Protein AF-A0A1I7Z4S1-F1 (afdb_monomer_lite)

Organism: NCBI:txid37863

InterPro domains:
  IPR007284 Ground-like domain [PF04155] (50-133)

pLDDT: mean 73.48, std 20.85, range [32.19, 98.38]

Radius of gyration: 22.74 Å; chains: 1; bounding box: 39×80×44 Å

Secondary structure (DSSP, 8-state):
-HHHHHHHHHHHHHHHHHTTT---HHHHHHHHHHHTTS--S---S------BS-HHHHHHHHHHHHHHHHTGGGT--TT-HHHHHHHHHHHHHHHHTS-EEEEEESS--------STT-EEEEEETTEEEEEEEPPPPPPPPP-SS-SPPP-----------

Foldseek 3Di:
DPPVVVVVVVVVVVVCVVVVNDDQPVVVVVVVVVVVVPDDDDDPDPPPPKDARDPVLVVLLVVLQVVQCPPPVNPRDLVPQVVSQVSSQVSCCVVPVAGKGKGKDLADDDDDDDADDRAWTWDDDPSMIIIMGGDHHDPDPDPPPPPDDPDPPPDPPDDPDD

Sequence (162 aa):
MTALENLIGKTFDDLKKSANGKWQSCNVQQLANKLSENAERAFNTSFESFMCCNKQLEHLIGKTFDDLKKSANGKWQSCNVQQLANKLSENAERAFNTSFESIAGVGDYASKSHFYSNFICKVEREGRYIMAYGSPKRPEPEPDVYGPPPPPESLPYNTWKY

Structure (mmCIF, N/CA/C/O backbone):
data_AF-A0A1I7Z4S1-F1
#
_entry.id   AF-A0A1I7Z4S1-F1
#
loop_
_atom_site.group_PDB
_atom_site.id
_atom_site.type_symbol
_atom_site.label_atom_id
_atom_site.label_alt_id
_atom_site.label_comp_id
_atom_site.label_asym_id
_atom_site.label_entity_id
_atom_site.label_seq_id
_atom_site.pdbx_PDB_ins_code
_atom_site.Cartn_x
_atom_site.Cartn_y
_atom_site.Cartn_z
_atom_site.occupancy
_atom_site.B_iso_or_equiv
_atom_site.auth_seq_id
_atom_site.auth_comp_id
_atom_site.auth_asym_id
_atom_site.auth_atom_id
_atom_site.pdbx_PDB_model_num
ATOM 1 N N . MET A 1 1 ? -16.485 -39.290 -12.335 1.00 48.81 1 MET A N 1
ATOM 2 C CA . MET A 1 1 ? -15.552 -38.292 -11.764 1.00 48.81 1 MET A CA 1
ATOM 3 C C . MET A 1 1 ? -14.233 -38.165 -12.538 1.00 48.81 1 MET A C 1
ATOM 5 O O . MET A 1 1 ? -13.576 -37.154 -12.390 1.00 48.81 1 MET A O 1
ATOM 9 N N . THR A 1 2 ? -13.882 -39.084 -13.444 1.00 56.47 2 THR A N 1
ATOM 10 C CA . THR A 1 2 ? -12.559 -39.150 -14.104 1.00 56.47 2 THR A CA 1
ATOM 11 C C . THR A 1 2 ? -12.346 -38.232 -15.319 1.00 56.47 2 THR A C 1
ATOM 13 O O . THR A 1 2 ? -11.211 -37.918 -15.661 1.00 56.47 2 THR A O 1
ATOM 16 N N . ALA A 1 3 ? -13.401 -37.783 -16.006 1.00 52.75 3 ALA A N 1
ATOM 17 C CA . ALA A 1 3 ? -13.247 -36.981 -17.229 1.00 52.75 3 ALA A CA 1
ATOM 18 C C . ALA A 1 3 ? -12.780 -35.537 -16.957 1.00 52.75 3 ALA A C 1
ATOM 20 O O . ALA A 1 3 ? -11.963 -35.007 -17.707 1.00 52.75 3 ALA A O 1
ATOM 21 N N . LEU A 1 4 ? -13.261 -34.925 -15.869 1.00 46.97 4 LEU A N 1
ATOM 22 C CA . LEU A 1 4 ? -12.923 -33.549 -15.494 1.00 46.97 4 LEU A CA 1
ATOM 23 C C . LEU A 1 4 ? -11.473 -33.445 -14.995 1.00 46.97 4 LEU A C 1
ATOM 25 O O . LEU A 1 4 ? -10.739 -32.557 -15.414 1.00 46.97 4 LEU A O 1
ATOM 29 N N . GLU A 1 5 ? -11.039 -34.402 -14.173 1.00 47.78 5 GLU A N 1
ATOM 30 C CA . GLU A 1 5 ? -9.662 -34.486 -13.668 1.00 47.78 5 GLU A CA 1
ATOM 31 C C . GLU A 1 5 ? -8.651 -34.664 -14.810 1.00 47.78 5 GLU A C 1
ATOM 33 O O . GLU A 1 5 ? -7.613 -34.007 -14.834 1.00 47.78 5 GLU A O 1
ATOM 38 N N . ASN A 1 6 ? -8.995 -35.473 -15.818 1.00 54.44 6 ASN A N 1
ATOM 39 C CA . ASN A 1 6 ? -8.159 -35.673 -17.002 1.00 54.44 6 ASN A CA 1
ATOM 40 C C . ASN A 1 6 ? -8.077 -34.424 -17.898 1.00 54.44 6 ASN A C 1
ATOM 42 O O . ASN A 1 6 ? -7.034 -34.170 -18.501 1.00 54.44 6 ASN A O 1
ATOM 46 N N . LEU A 1 7 ? -9.154 -33.639 -17.993 1.00 54.97 7 LEU A N 1
ATOM 47 C CA . LEU A 1 7 ? -9.179 -32.374 -18.737 1.00 54.97 7 LEU A CA 1
ATOM 48 C C . LEU A 1 7 ? -8.351 -31.294 -18.037 1.00 54.97 7 LEU A C 1
ATOM 50 O O . LEU A 1 7 ? -7.554 -30.616 -18.686 1.00 54.97 7 LEU A O 1
ATOM 54 N N . ILE A 1 8 ? -8.473 -31.185 -16.714 1.00 57.00 8 ILE A N 1
ATOM 55 C CA . ILE A 1 8 ? -7.658 -30.275 -15.903 1.00 57.00 8 ILE A CA 1
ATOM 56 C C . ILE A 1 8 ? -6.176 -30.666 -15.999 1.00 57.00 8 ILE A C 1
ATOM 58 O O . ILE A 1 8 ? -5.336 -29.804 -16.256 1.00 57.00 8 ILE A O 1
ATOM 62 N N . GLY A 1 9 ? -5.857 -31.960 -15.879 1.00 55.78 9 GLY A N 1
ATOM 63 C CA . GLY A 1 9 ? -4.486 -32.470 -15.977 1.00 55.78 9 GLY A CA 1
ATOM 64 C C . GLY A 1 9 ? -3.828 -32.171 -17.326 1.00 55.78 9 GLY A C 1
ATOM 65 O O . GLY A 1 9 ? -2.740 -31.600 -17.366 1.00 55.78 9 GLY A O 1
ATOM 66 N N . LYS A 1 10 ? -4.521 -32.455 -18.438 1.00 65.31 10 LYS A N 1
ATOM 67 C CA . LYS A 1 10 ? -4.020 -32.148 -19.790 1.00 65.31 10 LYS A CA 1
ATOM 68 C C . LYS A 1 10 ? -3.812 -30.652 -20.011 1.00 65.31 10 LYS A C 1
ATOM 70 O O . LYS A 1 10 ? -2.772 -30.250 -20.523 1.00 65.31 10 LYS A O 1
ATOM 75 N N . THR A 1 11 ? -4.762 -29.834 -19.558 1.00 57.50 11 THR A N 1
ATOM 76 C CA . THR A 1 11 ? -4.663 -28.372 -19.667 1.00 57.50 11 THR A CA 1
ATOM 77 C C . THR A 1 11 ? -3.443 -27.861 -18.902 1.00 57.50 11 THR A C 1
ATOM 79 O O . THR A 1 11 ? -2.690 -27.035 -19.407 1.00 57.50 11 THR A O 1
ATOM 82 N N . PHE A 1 12 ? -3.185 -28.394 -17.707 1.00 59.16 12 PHE A N 1
ATOM 83 C CA . PHE A 1 12 ? -2.025 -28.014 -16.904 1.00 59.16 12 PHE A CA 1
ATOM 84 C C . PHE A 1 12 ? -0.687 -28.410 -17.556 1.00 59.16 12 PHE A C 1
ATOM 86 O O . PHE A 1 12 ? 0.268 -27.628 -17.535 1.00 59.16 12 PHE A O 1
ATOM 93 N N . ASP A 1 13 ? -0.611 -29.591 -18.170 1.00 61.59 13 ASP A N 1
ATOM 94 C CA . ASP A 1 13 ? 0.606 -30.078 -18.827 1.00 61.59 13 ASP A CA 1
ATOM 95 C C . ASP A 1 13 ? 0.923 -29.341 -20.136 1.00 61.59 13 ASP A C 1
ATOM 97 O O . ASP A 1 13 ? 2.093 -29.070 -20.425 1.00 61.59 13 ASP A O 1
ATOM 101 N N . ASP A 1 14 ? -0.092 -28.939 -20.899 1.00 62.12 14 ASP A N 1
ATOM 102 C CA . ASP A 1 14 ? 0.103 -28.135 -22.109 1.00 62.12 14 ASP A CA 1
ATOM 103 C C . ASP A 1 14 ? 0.554 -26.702 -21.773 1.00 62.12 14 ASP A C 1
ATOM 105 O O . ASP A 1 14 ? 1.416 -26.132 -22.448 1.00 62.12 14 ASP A O 1
ATOM 109 N N . LEU A 1 15 ? 0.086 -26.155 -20.647 1.00 52.78 15 LEU A N 1
ATOM 110 C CA . LEU A 1 15 ? 0.541 -24.861 -20.131 1.00 52.78 15 LEU A CA 1
ATOM 111 C C . LEU A 1 15 ? 1.985 -24.907 -19.608 1.00 52.78 15 LEU A C 1
ATOM 113 O O . LEU A 1 15 ? 2.753 -23.975 -19.858 1.00 52.78 15 LEU A O 1
ATOM 117 N N . LYS A 1 16 ? 2.407 -26.005 -18.961 1.00 53.22 16 LYS A N 1
ATOM 118 C CA . LYS A 1 16 ? 3.822 -26.227 -18.589 1.00 53.22 16 LYS A CA 1
ATOM 119 C C . LYS A 1 16 ? 4.746 -26.208 -19.800 1.00 53.22 16 LYS A C 1
ATOM 121 O O . LYS A 1 16 ? 5.823 -25.613 -19.726 1.00 53.22 16 LYS A O 1
ATOM 126 N N . LYS A 1 17 ? 4.322 -26.841 -20.898 1.00 58.69 17 LYS A N 1
ATOM 127 C CA . LYS A 1 17 ? 5.079 -26.871 -22.155 1.00 58.69 17 LYS A CA 1
ATOM 128 C C . LYS A 1 17 ? 5.161 -25.481 -22.786 1.00 58.69 17 LYS A C 1
ATOM 130 O O . LYS A 1 17 ? 6.241 -25.075 -23.199 1.00 58.69 17 LYS A O 1
ATOM 135 N N . SER A 1 18 ? 4.064 -24.718 -22.784 1.00 53.66 18 SER A N 1
ATOM 136 C CA . SER A 1 18 ? 4.043 -23.350 -23.326 1.00 53.66 18 SER A CA 1
ATOM 137 C C . SER A 1 18 ? 4.872 -22.349 -22.509 1.00 53.66 18 SER A C 1
ATOM 139 O O . SER A 1 18 ? 5.342 -21.360 -23.068 1.00 53.66 18 SER A O 1
ATOM 141 N N . ALA A 1 19 ? 5.052 -22.572 -21.204 1.00 51.81 19 ALA A N 1
ATOM 142 C CA . ALA A 1 19 ? 5.780 -21.664 -20.314 1.00 51.81 19 ALA A CA 1
ATOM 143 C C . ALA A 1 19 ? 7.296 -21.938 -20.229 1.00 51.81 19 ALA A C 1
ATOM 145 O O . ALA A 1 19 ? 7.976 -21.312 -19.410 1.00 51.81 19 ALA A O 1
ATOM 146 N N . ASN A 1 20 ? 7.837 -22.883 -21.015 1.00 52.22 20 ASN A N 1
ATOM 147 C CA . ASN A 1 20 ? 9.246 -23.311 -20.948 1.00 52.22 20 ASN A CA 1
ATOM 148 C C . ASN A 1 20 ? 9.727 -23.574 -19.500 1.00 52.22 20 ASN A C 1
ATOM 150 O O . ASN A 1 20 ? 10.857 -23.267 -19.127 1.00 52.22 20 ASN A O 1
ATOM 154 N N . GLY A 1 21 ? 8.837 -24.084 -18.640 1.00 50.94 21 GLY A N 1
ATOM 155 C CA . GLY A 1 21 ? 9.141 -24.378 -17.237 1.00 50.94 21 GLY A CA 1
ATOM 156 C C . GLY A 1 21 ? 9.414 -23.171 -16.321 1.00 50.94 21 GLY A C 1
ATOM 157 O O . GLY A 1 21 ? 9.708 -23.382 -15.144 1.00 50.94 21 GLY A O 1
ATOM 158 N N . LYS A 1 22 ? 9.296 -21.917 -16.784 1.00 43.59 22 LYS A N 1
ATOM 159 C CA . LYS A 1 22 ? 9.554 -20.725 -15.955 1.00 43.59 22 LYS A CA 1
ATOM 160 C C . LYS A 1 22 ? 8.264 -20.218 -15.303 1.00 43.59 22 LYS A C 1
ATOM 162 O O . LYS A 1 22 ? 7.580 -19.335 -15.815 1.00 43.59 22 LYS A O 1
ATOM 167 N N . TRP A 1 23 ? 7.931 -20.782 -14.146 1.00 37.88 23 TRP A N 1
ATOM 168 C CA . TRP A 1 23 ? 6.747 -20.409 -13.369 1.00 37.88 23 TRP A CA 1
ATOM 169 C C . TRP A 1 23 ? 7.028 -19.191 -12.476 1.00 37.88 23 TRP A C 1
ATOM 171 O O . TRP A 1 23 ? 7.670 -19.305 -11.436 1.00 37.88 23 TRP A O 1
ATOM 181 N N . GLN A 1 24 ? 6.532 -18.015 -12.871 1.00 43.56 24 GLN A N 1
ATOM 182 C CA . GLN A 1 24 ? 6.378 -16.858 -11.979 1.00 43.56 24 GLN A CA 1
ATOM 183 C C . GLN A 1 24 ? 4.910 -16.785 -11.540 1.00 43.56 24 GLN A C 1
ATOM 185 O O . GLN A 1 24 ? 4.017 -16.861 -12.384 1.00 43.56 24 GLN A O 1
ATOM 190 N N . SER A 1 25 ? 4.640 -16.651 -10.238 1.00 45.97 25 SER A N 1
ATOM 191 C CA . SER A 1 25 ? 3.282 -16.782 -9.671 1.00 45.97 25 SER A CA 1
ATOM 192 C C . SER A 1 25 ? 2.245 -15.812 -10.262 1.00 45.97 25 SER A C 1
ATOM 194 O O . SER A 1 25 ? 1.065 -16.141 -10.298 1.00 45.97 25 SER A O 1
ATOM 196 N N . CYS A 1 26 ? 2.662 -14.668 -10.811 1.00 48.06 26 CYS A N 1
ATOM 197 C CA . CYS A 1 26 ? 1.773 -13.697 -11.466 1.00 48.06 26 CYS A CA 1
ATOM 198 C C . CYS A 1 26 ? 1.267 -14.138 -12.847 1.00 48.06 26 CYS A C 1
ATOM 200 O O . CYS A 1 26 ? 0.178 -13.739 -13.261 1.00 48.06 26 CYS A O 1
ATOM 202 N N . ASN A 1 27 ? 2.020 -14.989 -13.554 1.00 51.00 27 ASN A N 1
ATOM 203 C CA . ASN A 1 27 ? 1.622 -15.483 -14.876 1.00 51.00 27 ASN A CA 1
ATOM 204 C C . ASN A 1 27 ? 0.463 -16.482 -14.770 1.00 51.00 27 ASN A C 1
ATOM 206 O O . ASN A 1 27 ? -0.362 -16.567 -15.675 1.00 51.00 27 ASN A O 1
ATOM 210 N N . VAL A 1 28 ? 0.357 -17.190 -13.640 1.00 51.09 28 VAL A N 1
ATOM 211 C CA . VAL A 1 28 ? -0.750 -18.116 -13.356 1.00 51.09 28 VAL A CA 1
ATOM 212 C C . VAL A 1 28 ? -2.074 -17.363 -13.231 1.00 51.09 28 VAL A C 1
ATOM 214 O O . VAL A 1 28 ? -3.096 -17.865 -13.682 1.00 51.09 28 VAL A O 1
ATOM 217 N N . GLN A 1 29 ? -2.061 -16.131 -12.715 1.00 50.75 29 GLN A N 1
ATOM 218 C CA . GLN A 1 29 ? -3.273 -15.322 -12.594 1.00 50.75 29 GLN A CA 1
ATOM 219 C C . GLN A 1 29 ? -3.694 -14.688 -13.926 1.00 50.75 29 GLN A C 1
ATOM 221 O O . GLN A 1 29 ? -4.877 -14.668 -14.243 1.00 50.75 29 GLN A O 1
ATOM 226 N N . GLN A 1 30 ? -2.748 -14.233 -14.757 1.00 48.75 30 GLN A N 1
ATOM 227 C CA . GLN A 1 30 ? -3.068 -13.795 -16.127 1.00 48.75 30 GLN A CA 1
ATOM 228 C C . GLN A 1 30 ? -3.644 -14.941 -16.971 1.00 48.75 30 GLN A C 1
ATOM 230 O O . GLN A 1 30 ? -4.513 -14.726 -17.816 1.00 48.75 30 GLN A O 1
ATOM 235 N N . LEU A 1 31 ? -3.185 -16.164 -16.709 1.00 46.38 31 LEU A N 1
ATOM 236 C CA . LEU A 1 31 ? -3.687 -17.381 -17.325 1.00 46.38 31 LEU A CA 1
ATOM 237 C C . LEU A 1 31 ? -5.054 -17.797 -16.765 1.00 46.38 31 LEU A C 1
ATOM 239 O O . LEU A 1 31 ? -5.933 -18.148 -17.543 1.00 46.38 31 LEU A O 1
ATOM 243 N N . ALA A 1 32 ? -5.277 -17.669 -15.454 1.00 49.94 32 ALA A N 1
ATOM 244 C CA . ALA A 1 32 ? -6.582 -17.857 -14.822 1.00 49.94 32 ALA A CA 1
ATOM 245 C C . ALA A 1 32 ? -7.622 -16.851 -15.344 1.00 49.94 32 ALA A C 1
ATOM 247 O O . ALA A 1 32 ? -8.757 -17.236 -15.586 1.00 49.94 32 ALA A O 1
ATOM 248 N N . ASN A 1 33 ? -7.220 -15.607 -15.624 1.00 48.38 33 ASN A N 1
ATOM 249 C CA . ASN A 1 33 ? -8.085 -14.587 -16.229 1.00 48.38 33 ASN A CA 1
ATOM 250 C C . ASN A 1 33 ? -8.392 -14.867 -17.716 1.00 48.38 33 ASN A C 1
ATOM 252 O O . ASN A 1 33 ? -9.426 -14.439 -18.214 1.00 48.38 33 ASN A O 1
ATOM 256 N N . LYS A 1 34 ? -7.514 -15.586 -18.437 1.00 41.44 34 LYS A N 1
ATOM 257 C CA . LYS A 1 34 ? -7.806 -16.116 -19.786 1.00 41.44 34 LYS A CA 1
ATOM 258 C C . LYS A 1 34 ? -8.680 -17.372 -19.741 1.00 41.44 34 LYS A C 1
ATOM 260 O O . LYS A 1 34 ? -9.463 -17.605 -20.653 1.00 41.44 34 LYS A O 1
ATOM 265 N N . LEU A 1 35 ? -8.549 -18.186 -18.694 1.00 45.44 35 LEU A N 1
ATOM 266 C CA . LEU A 1 35 ? -9.371 -19.380 -18.473 1.00 45.44 35 LEU A CA 1
ATOM 267 C C . LEU A 1 35 ? -10.764 -19.029 -17.911 1.00 45.44 35 LEU A C 1
ATOM 269 O O . LEU A 1 35 ? -11.708 -19.790 -18.121 1.00 45.44 35 LEU A O 1
ATOM 273 N N . SER A 1 36 ? -10.925 -17.870 -17.261 1.00 48.41 36 SER A N 1
ATOM 274 C CA . SER A 1 36 ? -12.195 -17.421 -16.675 1.00 48.41 36 SER A CA 1
ATOM 275 C C . SER A 1 36 ? -13.237 -16.952 -17.691 1.00 48.41 36 SER A C 1
ATOM 277 O O . SER A 1 36 ? -14.366 -16.698 -17.293 1.00 48.41 36 SER A O 1
ATOM 279 N N . GLU A 1 37 ? -12.917 -16.862 -18.986 1.00 47.91 37 GLU A N 1
ATOM 280 C CA . GLU A 1 37 ? -13.943 -16.633 -20.017 1.00 47.91 37 GLU A CA 1
ATOM 281 C C . GLU A 1 37 ? -14.797 -17.890 -20.284 1.00 47.91 37 GLU A C 1
ATOM 283 O O . GLU A 1 37 ? -15.868 -17.762 -20.865 1.00 47.91 37 GLU A O 1
ATOM 288 N N . ASN A 1 38 ? -14.387 -19.090 -19.831 1.00 45.31 38 ASN A N 1
ATOM 289 C CA . ASN A 1 38 ? -15.083 -20.347 -20.165 1.00 45.31 38 ASN A CA 1
ATOM 290 C C . ASN A 1 38 ? -15.297 -21.354 -19.015 1.00 45.31 38 ASN A C 1
ATOM 292 O O . ASN A 1 38 ? -15.771 -22.461 -19.271 1.00 45.31 38 ASN A O 1
ATOM 296 N N . ALA A 1 39 ? -14.981 -21.035 -17.758 1.00 39.84 39 ALA A N 1
ATOM 297 C CA . ALA A 1 39 ? -15.216 -21.977 -16.659 1.00 39.84 39 ALA A CA 1
ATOM 298 C C . ALA A 1 39 ? -15.462 -21.268 -15.325 1.00 39.84 39 ALA A C 1
ATOM 300 O O . ALA A 1 39 ? -14.577 -21.155 -14.476 1.00 39.84 39 ALA A O 1
ATOM 301 N N . GLU A 1 40 ? -16.699 -20.836 -15.102 1.00 45.78 40 GLU A N 1
ATOM 302 C CA . GLU A 1 40 ? -17.176 -20.684 -13.734 1.00 45.78 40 GLU A CA 1
ATOM 303 C C . GLU A 1 40 ? -17.285 -22.077 -13.094 1.00 45.78 40 GLU A C 1
ATOM 305 O O . GLU A 1 40 ? -17.801 -23.009 -13.713 1.00 45.78 40 GLU A O 1
ATOM 310 N N . ARG A 1 41 ? -16.841 -22.185 -11.829 1.00 39.62 41 ARG A N 1
ATOM 311 C CA . ARG A 1 41 ? -17.034 -23.318 -10.893 1.00 39.62 41 ARG A CA 1
ATOM 312 C C . ARG A 1 41 ? -15.880 -24.325 -10.727 1.00 39.62 41 ARG A C 1
ATOM 314 O O . ARG A 1 41 ? -16.105 -25.530 -10.789 1.00 39.62 41 ARG A O 1
ATOM 321 N N . ALA A 1 42 ? -14.673 -23.855 -10.380 1.00 33.53 42 ALA A N 1
ATOM 322 C CA . ALA A 1 42 ? -13.653 -24.721 -9.751 1.00 33.53 42 ALA A CA 1
ATOM 323 C C . ALA A 1 42 ? -12.586 -24.026 -8.865 1.00 33.53 42 ALA A C 1
ATOM 325 O O . ALA A 1 42 ? -11.536 -24.617 -8.631 1.00 33.53 42 ALA A O 1
ATOM 326 N N . PHE A 1 43 ? -12.808 -22.819 -8.329 1.00 37.16 43 PHE A N 1
ATOM 327 C CA . PHE A 1 43 ? -11.856 -22.195 -7.388 1.00 37.16 43 PHE A CA 1
ATOM 328 C C . PHE A 1 43 ? -12.524 -21.913 -6.036 1.00 37.16 43 PHE A C 1
ATOM 330 O O . PHE A 1 43 ? -12.782 -20.776 -5.661 1.00 37.16 43 PHE A O 1
ATOM 337 N N . ASN A 1 44 ? -12.859 -22.985 -5.315 1.00 35.69 44 ASN A N 1
ATOM 338 C CA . ASN A 1 44 ? -13.324 -22.921 -3.930 1.00 35.69 44 ASN A CA 1
ATOM 339 C C . ASN A 1 44 ? -12.199 -23.377 -2.996 1.00 35.69 44 ASN A C 1
ATOM 341 O O . ASN A 1 44 ? -12.197 -24.497 -2.492 1.00 35.69 44 ASN A O 1
ATOM 345 N N . THR A 1 45 ? -11.264 -22.464 -2.748 1.00 32.19 45 THR A N 1
ATOM 346 C CA . THR A 1 45 ? -10.485 -22.444 -1.509 1.00 32.19 45 THR A CA 1
ATOM 347 C C . THR A 1 45 ? -10.359 -20.979 -1.104 1.00 32.19 45 THR A C 1
ATOM 349 O O . THR A 1 45 ? -9.523 -20.265 -1.641 1.00 32.19 45 THR A O 1
ATOM 352 N N . SER A 1 46 ? -11.248 -20.515 -0.219 1.00 42.44 46 SER A N 1
ATOM 353 C CA . SER A 1 46 ? -11.155 -19.221 0.481 1.00 42.44 46 SER A CA 1
ATOM 354 C C . SER A 1 46 ? -10.783 -18.021 -0.412 1.00 42.44 46 SER A C 1
ATOM 356 O O . SER A 1 46 ? -9.742 -17.393 -0.233 1.00 42.44 46 SER A O 1
ATOM 358 N N . PHE A 1 47 ? -11.632 -17.728 -1.399 1.00 44.31 47 PHE A N 1
ATOM 359 C CA . PHE A 1 47 ? -11.444 -16.677 -2.404 1.00 44.31 47 PHE A CA 1
ATOM 360 C C . PHE A 1 47 ? -11.812 -15.288 -1.866 1.00 44.31 47 PHE A C 1
ATOM 362 O O . PHE A 1 47 ? -12.702 -14.623 -2.390 1.00 44.31 47 PHE A O 1
ATOM 369 N N . GLU A 1 48 ? -11.139 -14.818 -0.821 1.00 47.41 48 GLU A N 1
ATOM 370 C CA . GLU A 1 48 ? -10.999 -13.371 -0.731 1.00 47.41 48 GLU A CA 1
ATOM 371 C C . GLU A 1 48 ? -10.007 -12.968 -1.825 1.00 47.41 48 GLU A C 1
ATOM 373 O O . GLU A 1 48 ? -8.873 -13.444 -1.861 1.00 47.41 48 GLU A O 1
ATOM 378 N N . SER A 1 49 ? -10.477 -12.183 -2.794 1.00 55.72 49 SER A N 1
ATOM 379 C CA . SER A 1 49 ? -9.773 -11.818 -4.029 1.00 55.72 49 SER A CA 1
ATOM 380 C C . SER A 1 49 ? -8.604 -10.847 -3.769 1.00 55.72 49 SER A C 1
ATOM 382 O O . SER A 1 49 ? -8.554 -9.732 -4.303 1.00 55.72 49 SER A O 1
ATOM 384 N N . PHE A 1 50 ? -7.653 -11.264 -2.937 1.00 65.38 50 PHE A N 1
ATOM 385 C CA . PHE A 1 50 ? -6.449 -10.534 -2.567 1.00 65.38 50 PHE A CA 1
ATOM 386 C C . PHE A 1 50 ? -5.256 -11.092 -3.331 1.00 65.38 50 PHE A C 1
ATOM 388 O O . PHE A 1 50 ? -4.657 -12.108 -2.989 1.00 65.38 50 PHE A O 1
ATOM 395 N N . MET A 1 51 ? -4.952 -10.431 -4.446 1.00 75.44 51 MET A N 1
ATOM 396 C CA . MET A 1 51 ? -3.878 -10.817 -5.349 1.00 75.44 51 MET A CA 1
ATOM 397 C C . MET A 1 51 ? -2.589 -10.100 -4.947 1.00 75.44 51 MET A C 1
ATOM 399 O O . MET A 1 51 ? -2.476 -8.894 -5.164 1.00 75.44 51 MET A O 1
ATOM 403 N N . CYS A 1 52 ? -1.609 -10.839 -4.418 1.00 85.25 52 CYS A N 1
ATOM 404 C CA . CYS A 1 52 ? -0.259 -10.338 -4.148 1.00 85.25 52 CYS A CA 1
ATOM 405 C C . CYS A 1 52 ? 0.809 -11.138 -4.890 1.00 85.25 52 CYS A C 1
ATOM 407 O O . CYS A 1 52 ? 0.941 -12.352 -4.762 1.00 85.25 52 CYS A O 1
ATOM 409 N N . CYS A 1 53 ? 1.595 -10.409 -5.674 1.00 87.31 53 CYS A N 1
ATOM 410 C CA . CYS A 1 53 ? 2.644 -10.934 -6.541 1.00 87.31 53 CYS A CA 1
ATOM 411 C C . CYS A 1 53 ? 4.054 -10.796 -5.949 1.00 87.31 53 CYS A C 1
ATOM 413 O O . CYS A 1 53 ? 5.019 -11.378 -6.451 1.00 87.31 53 CYS A O 1
ATOM 415 N N . ASN A 1 54 ? 4.183 -10.014 -4.877 1.00 86.69 54 ASN A N 1
ATOM 416 C CA . ASN A 1 54 ? 5.441 -9.724 -4.213 1.00 86.69 54 ASN A CA 1
ATOM 417 C C . ASN A 1 54 ? 5.231 -9.717 -2.692 1.00 86.69 54 ASN A C 1
ATOM 419 O O . ASN A 1 54 ? 4.532 -8.860 -2.157 1.00 86.69 54 ASN A O 1
ATOM 423 N N . LYS A 1 55 ? 5.874 -10.664 -1.996 1.00 88.06 55 LYS A N 1
ATOM 424 C CA . LYS A 1 55 ? 5.773 -10.814 -0.534 1.00 88.06 55 LYS A CA 1
ATOM 425 C C . LYS A 1 55 ? 6.352 -9.627 0.238 1.00 88.06 55 LYS A C 1
ATOM 427 O O . LYS A 1 55 ? 5.868 -9.309 1.318 1.00 88.06 55 LYS A O 1
ATOM 432 N N . GLN A 1 56 ? 7.385 -8.970 -0.294 1.00 94.12 56 GLN A N 1
ATOM 433 C CA . GLN A 1 56 ? 7.939 -7.766 0.331 1.00 94.12 56 GLN A CA 1
ATOM 434 C C . GLN A 1 56 ? 6.938 -6.614 0.248 1.00 94.12 5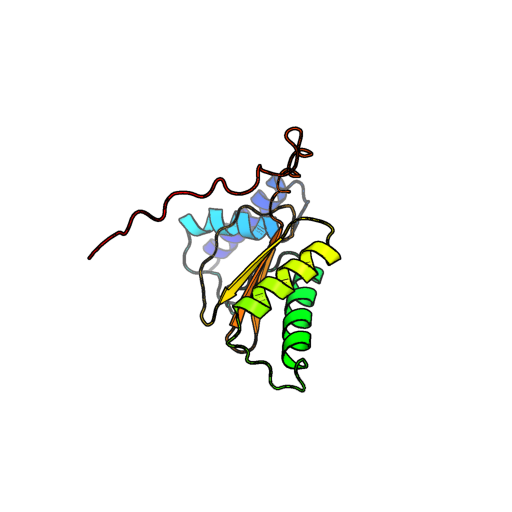6 GLN A C 1
ATOM 436 O O . GLN A 1 56 ? 6.779 -5.883 1.219 1.00 94.12 56 GLN A O 1
ATOM 441 N N . LEU A 1 57 ? 6.232 -6.483 -0.880 1.00 94.75 57 LEU A N 1
ATOM 442 C CA . LEU A 1 57 ? 5.182 -5.479 -1.046 1.00 94.75 57 LEU A CA 1
ATOM 443 C C . LEU A 1 57 ? 3.988 -5.766 -0.127 1.00 94.75 57 LEU A C 1
ATOM 445 O O . LEU A 1 57 ? 3.504 -4.860 0.538 1.00 94.75 57 LEU A O 1
ATOM 449 N N . GLU A 1 58 ? 3.562 -7.025 -0.022 1.00 94.81 58 GLU A N 1
ATOM 450 C CA . GLU A 1 58 ? 2.516 -7.442 0.920 1.00 94.81 58 GLU A CA 1
ATOM 451 C C . GLU A 1 58 ? 2.876 -7.094 2.371 1.00 94.81 58 GLU A C 1
ATOM 453 O O . GLU A 1 58 ? 2.090 -6.472 3.090 1.00 94.81 58 GLU A O 1
ATOM 458 N N . HIS A 1 59 ? 4.101 -7.430 2.785 1.00 96.69 59 HIS A N 1
ATOM 459 C CA . HIS A 1 59 ? 4.608 -7.076 4.105 1.00 96.69 59 HIS A CA 1
ATOM 460 C C . HIS A 1 59 ? 4.666 -5.556 4.306 1.00 96.69 59 HIS A C 1
ATOM 462 O O . HIS A 1 59 ? 4.290 -5.065 5.368 1.00 96.69 59 HIS A O 1
ATOM 468 N N . LEU A 1 60 ? 5.088 -4.799 3.288 1.00 98.38 60 LEU A N 1
ATOM 469 C CA . LEU A 1 60 ? 5.145 -3.340 3.333 1.00 98.38 60 LEU A CA 1
ATOM 470 C C . LEU A 1 60 ? 3.758 -2.709 3.513 1.00 98.38 60 LEU A C 1
ATOM 472 O O . LEU A 1 60 ? 3.635 -1.746 4.273 1.00 98.38 60 LEU A O 1
ATOM 476 N N . ILE A 1 61 ? 2.724 -3.251 2.862 1.00 97.88 61 ILE A N 1
ATOM 477 C CA . ILE A 1 61 ? 1.340 -2.795 3.045 1.00 97.88 61 ILE A CA 1
ATOM 478 C C . ILE A 1 61 ? 0.900 -3.019 4.493 1.00 97.88 61 ILE A C 1
ATOM 480 O O . ILE A 1 61 ? 0.460 -2.073 5.148 1.00 97.88 61 ILE A O 1
ATOM 484 N N . GLY A 1 62 ? 1.074 -4.241 5.012 1.00 96.94 62 GLY A N 1
ATOM 485 C CA . GLY A 1 62 ? 0.722 -4.570 6.397 1.00 96.94 62 GLY A CA 1
ATOM 486 C C . GLY A 1 62 ? 1.458 -3.688 7.407 1.00 96.94 62 GLY A C 1
ATOM 487 O O . GLY A 1 62 ? 0.834 -3.065 8.260 1.00 96.94 62 GLY A O 1
ATOM 488 N N . LYS A 1 63 ? 2.775 -3.541 7.237 1.00 98.25 63 LYS A N 1
ATOM 489 C CA . LYS A 1 63 ? 3.600 -2.680 8.087 1.00 98.25 63 LYS A CA 1
ATOM 490 C C . LYS A 1 63 ? 3.139 -1.221 8.045 1.00 98.25 63 LYS A C 1
ATOM 492 O O . LYS A 1 63 ? 3.036 -0.590 9.088 1.00 98.25 63 LYS A O 1
ATOM 497 N N . THR A 1 64 ? 2.844 -0.682 6.861 1.00 98.19 64 THR A N 1
ATOM 498 C CA . THR A 1 64 ? 2.384 0.710 6.719 1.00 98.19 64 THR A CA 1
ATOM 499 C C . THR A 1 64 ? 1.070 0.941 7.464 1.00 98.19 64 THR A C 1
ATOM 501 O O . THR A 1 64 ? 0.913 1.968 8.125 1.00 98.19 64 THR A O 1
ATOM 504 N N . PHE A 1 65 ? 0.144 -0.017 7.388 1.00 97.69 65 PHE A N 1
ATOM 505 C CA . PHE A 1 65 ? -1.107 0.033 8.138 1.00 97.69 65 PHE A CA 1
ATOM 506 C C . PHE A 1 65 ? -0.860 0.012 9.655 1.00 97.69 65 PHE A C 1
ATOM 508 O O . PHE A 1 6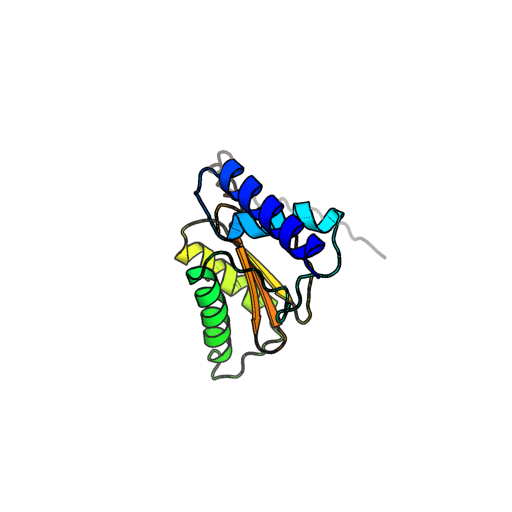5 ? -1.367 0.874 10.372 1.00 97.69 65 PHE A O 1
ATOM 515 N N . ASP A 1 66 ? -0.026 -0.913 10.137 1.00 96.94 66 ASP A N 1
ATOM 516 C CA . ASP A 1 66 ? 0.306 -1.037 11.561 1.00 96.94 66 ASP A CA 1
ATOM 517 C C . ASP A 1 66 ? 1.027 0.203 12.110 1.00 96.94 66 ASP A C 1
ATOM 519 O O . ASP A 1 66 ? 0.749 0.647 13.228 1.00 96.94 66 ASP A O 1
ATOM 523 N N . ASP A 1 67 ? 1.943 0.781 11.331 1.00 97.31 67 ASP A N 1
ATOM 524 C CA . ASP A 1 67 ? 2.676 1.996 11.687 1.00 97.31 67 ASP A CA 1
ATOM 525 C C . ASP A 1 67 ? 1.721 3.194 11.806 1.00 97.31 67 ASP A C 1
ATOM 527 O O . ASP A 1 67 ? 1.800 3.959 12.771 1.00 97.31 67 ASP A O 1
ATOM 531 N N . LEU A 1 68 ? 0.767 3.337 10.876 1.00 96.81 68 LEU A N 1
ATOM 532 C CA . LEU A 1 68 ? -0.274 4.364 10.963 1.00 96.81 68 LEU A CA 1
ATOM 533 C C . LEU A 1 68 ? -1.191 4.138 12.162 1.00 96.81 68 LEU A C 1
ATOM 535 O O . LEU A 1 68 ? -1.468 5.089 12.887 1.00 96.81 68 LEU A O 1
ATOM 539 N N . LYS A 1 69 ? -1.591 2.895 12.439 1.00 95.31 69 LYS A N 1
ATOM 540 C CA . LYS A 1 69 ? -2.409 2.556 13.609 1.00 95.31 69 LYS A CA 1
ATOM 541 C C . LYS A 1 69 ? -1.724 2.923 14.925 1.00 95.31 69 LYS A C 1
ATOM 543 O O . LYS A 1 69 ? -2.378 3.417 15.837 1.00 95.31 69 LYS A O 1
ATOM 548 N N . LYS A 1 70 ? -0.408 2.719 15.024 1.00 95.50 70 LYS A N 1
ATOM 549 C CA . LYS A 1 70 ? 0.401 3.115 16.191 1.00 95.50 70 LYS A CA 1
ATOM 550 C C . LYS A 1 70 ? 0.679 4.620 16.239 1.00 95.50 70 LYS A C 1
ATOM 552 O O . LYS A 1 70 ? 0.977 5.150 17.310 1.00 95.50 70 LYS A O 1
ATOM 557 N N . SER A 1 71 ? 0.583 5.313 15.105 1.00 93.38 71 SER A N 1
ATOM 558 C CA . SER A 1 71 ? 0.791 6.757 15.030 1.00 93.38 71 SER A CA 1
ATOM 559 C C . SER A 1 71 ? -0.257 7.536 15.836 1.00 93.38 71 SER A C 1
ATOM 561 O O . SER A 1 71 ? -1.296 7.006 16.239 1.00 93.38 71 SER A O 1
ATOM 563 N N . ALA A 1 72 ? 0.033 8.811 16.109 1.00 87.38 72 ALA A N 1
ATOM 564 C CA . ALA A 1 72 ? -0.841 9.697 16.882 1.00 87.38 72 ALA A CA 1
ATOM 565 C C . ALA A 1 72 ? -1.278 9.098 18.238 1.00 87.38 72 ALA A C 1
ATOM 567 O O . ALA A 1 72 ? -2.422 9.266 18.662 1.00 87.38 72 ALA A O 1
ATOM 568 N N . ASN A 1 73 ? -0.373 8.378 18.911 1.00 90.50 73 ASN A N 1
ATOM 569 C CA . ASN A 1 73 ? -0.627 7.673 20.172 1.00 90.50 73 ASN A CA 1
ATOM 570 C C . ASN A 1 73 ? -1.824 6.706 20.089 1.00 90.50 73 ASN A C 1
ATOM 572 O O . ASN A 1 73 ? -2.641 6.647 21.007 1.00 90.50 73 ASN A O 1
ATOM 576 N N . GLY A 1 74 ? -1.964 5.992 18.968 1.00 90.25 74 GLY A N 1
ATOM 577 C CA . GLY A 1 74 ? -3.051 5.034 18.755 1.00 90.25 74 GLY A CA 1
ATOM 578 C C . GLY A 1 74 ? -4.391 5.656 18.353 1.00 90.25 74 GLY A C 1
ATOM 579 O O . GLY A 1 74 ? -5.394 4.952 18.301 1.00 90.25 74 GLY A O 1
ATOM 580 N N . LYS A 1 75 ? -4.444 6.971 18.097 1.00 91.88 75 LYS A N 1
ATOM 581 C CA . LYS A 1 75 ? -5.693 7.681 17.756 1.00 91.88 75 LYS A CA 1
ATOM 582 C C . LYS A 1 75 ? -5.989 7.730 16.260 1.00 91.88 75 LYS A C 1
ATOM 584 O O . LYS A 1 75 ? -7.035 8.255 15.869 1.00 91.88 75 LYS A O 1
ATOM 589 N N . TRP A 1 76 ? -5.082 7.233 15.420 1.00 95.00 76 TRP A N 1
ATOM 590 C CA . TRP A 1 76 ? -5.296 7.212 13.979 1.00 95.00 76 TRP A CA 1
ATOM 591 C C . TRP A 1 76 ? -6.523 6.369 13.617 1.00 95.00 76 TRP A C 1
ATOM 593 O O . TRP A 1 76 ? -6.719 5.270 14.129 1.00 95.00 76 TRP A O 1
ATOM 603 N N . GLN A 1 77 ? -7.358 6.903 12.728 1.00 91.81 77 GLN A N 1
ATOM 604 C CA . GLN A 1 77 ? -8.595 6.260 12.306 1.00 91.81 77 GLN A CA 1
ATOM 605 C C . GLN A 1 77 ? -8.364 5.510 10.999 1.00 91.81 77 GLN A C 1
ATOM 607 O O . GLN A 1 77 ? -7.983 6.122 10.002 1.00 91.81 77 GLN A O 1
ATOM 612 N N . SER A 1 78 ? -8.698 4.220 10.959 1.00 90.50 78 SER A N 1
ATOM 613 C CA . SER A 1 78 ? -8.587 3.404 9.741 1.00 90.50 78 SER A CA 1
ATOM 614 C C . SER A 1 78 ? -9.472 3.896 8.591 1.00 90.50 78 SER A C 1
ATOM 616 O O . SER A 1 78 ? -9.252 3.539 7.439 1.00 90.50 78 SER A O 1
ATOM 618 N N . CYS A 1 79 ? -10.474 4.739 8.867 1.00 90.50 79 CYS A N 1
ATOM 619 C CA . CYS A 1 79 ? -11.266 5.434 7.846 1.00 90.50 79 CYS A CA 1
ATOM 620 C C . CYS A 1 79 ? -10.492 6.539 7.110 1.00 90.50 79 CYS A C 1
ATOM 622 O O . CYS A 1 79 ? -10.956 6.997 6.069 1.00 90.50 79 CYS A O 1
ATOM 624 N N . ASN A 1 80 ? -9.323 6.967 7.603 1.00 95.06 80 ASN A N 1
ATOM 625 C CA . ASN A 1 80 ? -8.466 7.924 6.906 1.00 95.06 80 ASN A CA 1
ATOM 626 C C . ASN A 1 80 ? -7.675 7.231 5.783 1.00 95.06 80 ASN A C 1
ATOM 628 O O . ASN A 1 80 ? -6.444 7.135 5.796 1.00 95.06 80 ASN A O 1
ATOM 632 N N . VAL A 1 81 ? -8.422 6.719 4.805 1.00 96.06 81 VAL A N 1
ATOM 633 C CA . VAL A 1 81 ? -7.900 5.962 3.666 1.00 96.06 81 VAL A CA 1
ATOM 634 C C . VAL A 1 81 ? -6.995 6.812 2.774 1.00 96.06 81 VAL A C 1
ATOM 636 O O . VAL A 1 81 ? -6.048 6.283 2.202 1.00 96.06 81 VAL A O 1
ATOM 639 N N . GLN A 1 82 ? -7.198 8.133 2.730 1.00 96.81 82 GLN A N 1
ATOM 640 C CA . GLN A 1 82 ? -6.316 9.043 1.998 1.00 96.81 82 GLN A CA 1
ATOM 641 C C . GLN A 1 82 ? -4.902 9.053 2.586 1.00 96.81 82 GLN A C 1
ATOM 643 O O . GLN A 1 82 ? -3.923 8.922 1.853 1.00 96.81 82 GLN A O 1
ATOM 648 N N . GLN A 1 83 ? -4.780 9.185 3.912 1.00 97.31 83 GLN A N 1
ATOM 649 C CA . GLN A 1 83 ? -3.473 9.161 4.566 1.00 97.31 83 GLN A CA 1
ATOM 650 C C . GLN A 1 83 ? -2.787 7.803 4.386 1.00 97.31 83 GLN A C 1
ATOM 652 O O . GLN A 1 83 ? -1.579 7.758 4.165 1.00 97.31 83 GLN A O 1
ATOM 657 N N . LEU A 1 84 ? -3.555 6.711 4.439 1.00 97.94 84 LEU A N 1
ATOM 658 C CA . LEU A 1 84 ? -3.051 5.364 4.181 1.00 97.94 84 LEU A CA 1
ATOM 659 C C . LEU A 1 84 ? -2.514 5.211 2.754 1.00 97.94 84 LEU A C 1
ATOM 661 O O . LEU A 1 84 ? -1.381 4.765 2.589 1.00 97.94 84 LEU A O 1
ATOM 665 N N . ALA A 1 85 ? -3.283 5.614 1.740 1.00 98.12 85 ALA A N 1
ATOM 666 C CA . ALA A 1 85 ? -2.868 5.540 0.341 1.00 98.12 85 ALA A CA 1
ATOM 667 C C . ALA A 1 85 ? -1.612 6.383 0.076 1.00 98.12 85 ALA A C 1
ATOM 669 O O . ALA A 1 85 ? -0.641 5.875 -0.482 1.00 98.12 85 ALA A O 1
ATOM 670 N N . ASN A 1 86 ? -1.587 7.633 0.554 1.00 98.00 86 ASN A N 1
ATOM 671 C CA . ASN A 1 86 ? -0.425 8.512 0.408 1.00 98.00 86 ASN A CA 1
ATOM 672 C C . ASN A 1 86 ? 0.816 7.898 1.061 1.00 98.00 86 ASN A C 1
ATOM 674 O O . ASN A 1 86 ? 1.876 7.816 0.440 1.00 98.00 86 ASN A O 1
ATOM 678 N N . LYS A 1 87 ? 0.676 7.413 2.303 1.00 98.31 87 LYS A N 1
ATOM 679 C CA . LYS A 1 87 ? 1.815 6.867 3.037 1.00 98.31 87 LYS A CA 1
ATOM 680 C C . LYS A 1 87 ? 2.344 5.583 2.416 1.00 98.31 87 LYS A C 1
ATOM 682 O O . LYS A 1 87 ? 3.555 5.363 2.396 1.00 98.31 87 LYS A O 1
ATOM 687 N N . LEU A 1 88 ? 1.443 4.742 1.919 1.00 98.38 88 LEU A N 1
ATOM 688 C CA . LEU A 1 88 ? 1.802 3.511 1.236 1.00 98.38 88 LEU A CA 1
ATOM 689 C C . LEU A 1 88 ? 2.555 3.791 -0.063 1.00 98.38 88 LEU A C 1
ATOM 691 O O . LEU A 1 88 ? 3.595 3.172 -0.275 1.00 98.38 88 LEU A O 1
ATOM 695 N N . SER A 1 89 ? 2.102 4.753 -0.872 1.00 96.44 89 SER A N 1
ATOM 696 C CA . SER A 1 89 ? 2.826 5.162 -2.080 1.00 96.44 89 SER A CA 1
ATOM 697 C C . SER A 1 89 ? 4.239 5.643 -1.740 1.00 96.44 89 SER A C 1
ATOM 699 O O . SER A 1 89 ? 5.199 5.080 -2.254 1.00 96.44 89 SER A O 1
ATOM 701 N N . GLU A 1 90 ? 4.399 6.568 -0.785 1.00 97.25 90 GLU A N 1
ATOM 702 C CA . GLU A 1 90 ? 5.725 7.043 -0.337 1.00 97.25 90 GLU A CA 1
ATOM 703 C C . GLU A 1 90 ? 6.643 5.903 0.135 1.00 97.25 90 GLU A C 1
ATOM 705 O O . GLU A 1 90 ? 7.856 5.901 -0.092 1.00 97.25 90 GLU A O 1
ATOM 710 N N . ASN A 1 91 ? 6.088 4.946 0.878 1.00 98.25 91 ASN A N 1
ATOM 711 C CA . ASN A 1 91 ? 6.842 3.813 1.397 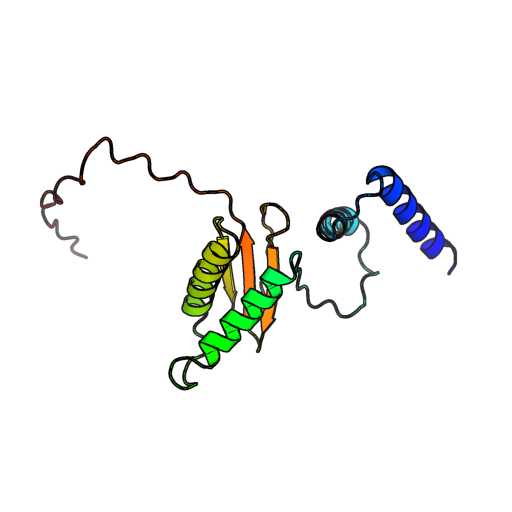1.00 98.25 91 ASN A CA 1
ATOM 712 C C . ASN A 1 91 ? 7.251 2.853 0.275 1.00 98.25 91 ASN A C 1
ATOM 714 O O . ASN A 1 91 ? 8.391 2.391 0.272 1.00 98.25 91 ASN A O 1
ATOM 718 N N . ALA A 1 92 ? 6.350 2.564 -0.665 1.00 97.06 92 ALA A N 1
ATOM 719 C CA . ALA A 1 92 ? 6.606 1.672 -1.789 1.00 97.06 92 ALA A CA 1
ATOM 720 C C . ALA A 1 92 ? 7.625 2.270 -2.764 1.00 97.06 92 ALA A C 1
ATOM 722 O O . ALA A 1 92 ? 8.583 1.587 -3.130 1.00 97.06 92 ALA A O 1
ATOM 723 N N . GLU A 1 93 ? 7.494 3.556 -3.096 1.00 95.12 93 GLU A N 1
ATOM 724 C CA . GLU A 1 93 ? 8.447 4.248 -3.967 1.00 95.12 93 GLU A CA 1
ATOM 725 C C . GLU A 1 93 ? 9.866 4.210 -3.392 1.00 95.12 93 GLU A C 1
ATOM 727 O O . GLU A 1 93 ? 10.820 3.872 -4.095 1.00 95.12 93 GLU A O 1
ATOM 732 N N . ARG A 1 94 ? 10.005 4.449 -2.082 1.00 96.19 94 ARG A N 1
ATOM 733 C CA . ARG A 1 94 ? 11.301 4.366 -1.391 1.00 96.19 94 ARG A CA 1
ATOM 734 C C . ARG A 1 94 ? 11.840 2.942 -1.289 1.00 96.19 94 ARG A C 1
ATOM 736 O O . ARG A 1 94 ? 13.039 2.744 -1.447 1.00 96.19 94 ARG A O 1
ATOM 743 N N . ALA A 1 95 ? 10.986 1.959 -1.005 1.00 96.31 95 ALA A N 1
ATOM 744 C CA . ALA A 1 95 ? 11.413 0.573 -0.810 1.00 96.31 95 ALA A CA 1
ATOM 745 C C . ALA A 1 95 ? 11.874 -0.099 -2.112 1.00 96.31 95 ALA A C 1
ATOM 747 O O . ALA A 1 95 ? 12.774 -0.936 -2.082 1.00 96.31 95 ALA A O 1
ATOM 748 N N . PHE A 1 96 ? 11.263 0.259 -3.243 1.00 93.50 96 PHE A N 1
ATOM 749 C CA . PHE A 1 96 ? 11.487 -0.409 -4.527 1.00 93.50 96 PHE A CA 1
ATOM 750 C C . PHE A 1 96 ? 12.165 0.477 -5.581 1.00 93.50 96 PHE A C 1
ATOM 752 O O . PHE A 1 96 ? 12.440 -0.004 -6.680 1.00 93.50 96 PHE A O 1
ATOM 759 N N . ASN A 1 97 ? 12.460 1.742 -5.259 1.00 91.62 97 ASN A N 1
ATOM 760 C CA . ASN A 1 97 ? 13.146 2.699 -6.133 1.00 91.62 97 ASN A CA 1
ATOM 761 C C . ASN A 1 97 ? 12.487 2.846 -7.522 1.00 91.62 97 ASN A C 1
ATOM 763 O O . ASN A 1 97 ? 13.146 2.865 -8.565 1.00 91.62 97 ASN A O 1
ATOM 767 N N . THR A 1 98 ? 11.157 2.895 -7.542 1.00 89.06 98 THR A N 1
ATOM 768 C CA . THR A 1 98 ? 10.336 3.074 -8.748 1.00 89.06 98 THR A CA 1
ATOM 769 C C . THR A 1 98 ? 9.025 3.762 -8.385 1.00 89.06 98 THR A C 1
ATOM 771 O O . THR A 1 98 ? 8.653 3.772 -7.218 1.00 89.06 98 THR A O 1
ATOM 774 N N . SER A 1 99 ? 8.315 4.320 -9.365 1.00 91.00 99 SER A N 1
ATOM 775 C CA . SER A 1 99 ? 6.993 4.919 -9.156 1.00 91.00 99 SER A CA 1
ATOM 776 C C . SER A 1 99 ? 5.954 3.877 -8.729 1.00 91.00 99 SER A C 1
ATOM 778 O O . SER A 1 99 ? 5.948 2.748 -9.231 1.00 91.00 99 SER A O 1
ATOM 780 N N . PHE A 1 100 ? 5.079 4.265 -7.801 1.00 93.56 100 PHE A N 1
ATOM 781 C CA . PHE A 1 100 ? 3.982 3.437 -7.306 1.00 93.56 100 PHE A CA 1
ATOM 782 C C . PHE A 1 100 ? 2.686 4.233 -7.232 1.00 93.56 100 PHE A C 1
ATOM 784 O O . PHE A 1 100 ? 2.669 5.427 -6.944 1.00 93.56 100 PHE A O 1
ATOM 791 N N . GLU A 1 101 ? 1.583 3.524 -7.420 1.00 93.38 101 GLU A N 1
ATOM 792 C CA . GLU A 1 101 ? 0.243 4.024 -7.155 1.00 93.38 101 GLU A CA 1
ATOM 793 C C . GLU A 1 101 ? -0.426 3.127 -6.121 1.00 93.38 101 GLU A C 1
ATOM 795 O O . GLU A 1 101 ? -0.309 1.898 -6.170 1.00 93.38 101 GLU A O 1
ATOM 800 N N . SER A 1 102 ? -1.119 3.756 -5.173 1.00 95.88 102 SER A N 1
ATOM 801 C CA . SER A 1 102 ? -1.802 3.062 -4.086 1.00 95.88 102 SER A CA 1
ATOM 802 C C . SER A 1 102 ? -3.249 3.509 -3.978 1.00 95.88 102 SER A C 1
ATOM 804 O O . SER A 1 102 ? -3.562 4.689 -4.118 1.00 95.88 102 SER A O 1
ATOM 806 N N . ILE A 1 103 ? -4.126 2.555 -3.684 1.00 96.62 103 ILE A N 1
ATOM 807 C CA . ILE A 1 103 ? -5.562 2.754 -3.513 1.00 96.62 103 ILE A CA 1
ATOM 808 C C . ILE A 1 103 ? -5.945 2.158 -2.160 1.00 96.62 103 ILE A C 1
ATOM 810 O O . ILE A 1 103 ? -5.589 1.023 -1.845 1.00 96.62 103 ILE A O 1
ATOM 814 N N . ALA A 1 104 ? -6.684 2.913 -1.355 1.00 97.00 104 ALA A N 1
ATOM 815 C CA . ALA A 1 104 ? -7.259 2.427 -0.110 1.00 97.00 104 ALA A CA 1
ATOM 816 C C . ALA A 1 104 ? -8.764 2.706 -0.103 1.00 97.00 104 ALA A C 1
ATOM 818 O O . ALA A 1 104 ? -9.200 3.821 -0.383 1.00 97.00 104 ALA A O 1
ATOM 819 N N . GLY A 1 105 ? -9.548 1.680 0.209 1.00 94.94 105 GLY A N 1
ATOM 820 C CA . GLY A 1 105 ? -11.004 1.717 0.222 1.00 94.94 105 GLY A CA 1
ATOM 821 C C . GLY A 1 105 ? -11.566 1.312 1.578 1.00 94.94 105 GLY A C 1
ATOM 822 O O . GLY A 1 105 ? -11.007 0.466 2.279 1.00 94.94 105 GLY A O 1
ATOM 823 N N . VAL A 1 106 ? -12.696 1.920 1.940 1.00 94.50 106 VAL A N 1
ATOM 824 C CA . VAL A 1 106 ? -13.489 1.522 3.118 1.00 94.50 106 VAL A CA 1
ATOM 825 C C . VAL A 1 106 ? -14.263 0.223 2.853 1.00 94.50 106 VAL A C 1
ATOM 827 O O . VAL A 1 106 ? -14.595 -0.490 3.790 1.00 94.50 106 VAL A O 1
ATOM 830 N N . GLY A 1 107 ? -14.519 -0.101 1.585 1.00 89.56 107 GLY A N 1
ATOM 831 C CA . GLY A 1 107 ? -15.117 -1.358 1.144 1.00 89.56 107 GLY A CA 1
ATOM 832 C C . GLY A 1 107 ? -14.321 -1.981 0.002 1.00 89.56 107 GLY A C 1
ATOM 833 O O . GLY A 1 107 ? -13.369 -1.371 -0.499 1.00 89.56 107 GLY A O 1
ATOM 834 N N . ASP A 1 108 ? -14.713 -3.194 -0.384 1.00 85.75 108 ASP A N 1
ATOM 835 C CA . ASP A 1 108 ? -14.062 -3.910 -1.475 1.00 85.75 108 ASP A CA 1
ATOM 836 C C . ASP A 1 108 ? -14.245 -3.186 -2.809 1.00 85.75 108 ASP A C 1
ATOM 838 O O . ASP A 1 108 ? -15.279 -2.571 -3.074 1.00 85.75 108 ASP A O 1
ATOM 842 N N . TYR A 1 109 ? -13.231 -3.280 -3.661 1.00 87.50 109 TYR A N 1
ATOM 843 C CA . TYR A 1 109 ? -13.245 -2.744 -5.013 1.00 87.50 109 TYR A CA 1
ATOM 844 C C . TYR A 1 109 ? -12.580 -3.707 -5.991 1.00 87.50 109 TYR A C 1
ATOM 846 O O . TYR A 1 109 ? -11.573 -4.357 -5.695 1.00 87.50 109 TYR A O 1
ATOM 854 N N . ALA A 1 110 ? -13.120 -3.764 -7.203 1.00 85.62 110 ALA A N 1
ATOM 855 C CA . ALA A 1 110 ? -12.475 -4.449 -8.310 1.00 85.62 110 ALA A CA 1
ATOM 856 C C . ALA A 1 110 ? -11.350 -3.576 -8.879 1.00 85.62 110 ALA A C 1
ATOM 858 O O . ALA A 1 110 ? -11.486 -2.357 -8.988 1.00 85.62 110 ALA A O 1
ATOM 859 N N . SER A 1 111 ? -10.244 -4.199 -9.272 1.00 78.75 111 SER A N 1
ATOM 860 C CA . SER A 1 111 ? -9.138 -3.511 -9.930 1.00 78.75 111 SER A CA 1
ATOM 861 C C . SER A 1 111 ? -8.606 -4.327 -11.102 1.00 78.75 111 SER A C 1
ATOM 863 O O . SER A 1 111 ? -8.510 -5.554 -11.054 1.00 78.75 111 SER A O 1
ATOM 865 N N . LYS A 1 112 ? -8.262 -3.622 -12.181 1.00 80.44 112 LYS A N 1
ATOM 866 C CA . LYS A 1 112 ? -7.576 -4.164 -13.351 1.00 80.44 112 LYS A CA 1
ATOM 867 C C . LYS A 1 112 ? -6.521 -3.151 -13.765 1.00 80.44 112 LYS A C 1
ATOM 869 O O . LYS A 1 112 ? -6.859 -2.062 -14.217 1.00 80.44 112 LYS A O 1
ATOM 874 N N . SER A 1 113 ? -5.257 -3.518 -13.607 1.00 70.94 113 SER A N 1
ATOM 875 C CA . SER A 1 113 ? -4.130 -2.615 -13.837 1.00 70.94 113 SER A CA 1
ATOM 876 C C . SER A 1 113 ? -3.097 -3.287 -14.728 1.00 70.94 113 SER A C 1
ATOM 878 O O . SER A 1 113 ? -2.833 -4.483 -14.590 1.00 70.94 113 SER A O 1
ATOM 880 N N . HIS A 1 114 ? -2.478 -2.507 -15.611 1.00 69.75 114 HIS A N 1
ATOM 881 C CA . HIS A 1 114 ? -1.192 -2.873 -16.190 1.00 69.75 114 HIS A CA 1
ATOM 882 C C . HIS A 1 114 ? -0.113 -2.441 -15.201 1.00 69.75 114 HIS A C 1
ATOM 884 O O . HIS A 1 114 ? 0.037 -1.255 -14.929 1.00 69.75 114 HIS A O 1
ATOM 890 N N . PHE A 1 115 ? 0.588 -3.411 -14.623 1.00 69.19 115 PHE A N 1
ATOM 891 C CA . PHE A 1 115 ? 1.596 -3.175 -13.595 1.00 69.19 115 PHE A CA 1
ATOM 892 C C . PHE A 1 115 ? 2.978 -3.583 -14.091 1.00 69.19 115 PHE A C 1
ATOM 894 O O . PHE A 1 115 ? 3.127 -4.477 -14.927 1.00 69.19 115 PHE A O 1
ATOM 901 N N . TYR A 1 116 ? 3.998 -2.921 -13.556 1.00 68.38 116 TYR A N 1
ATOM 902 C CA . TYR A 1 116 ? 5.381 -3.250 -13.856 1.00 68.38 116 TYR A CA 1
ATOM 903 C C . TYR A 1 116 ? 5.847 -4.481 -13.057 1.00 68.38 116 TYR A C 1
ATOM 905 O O . TYR A 1 116 ? 5.755 -4.516 -11.828 1.00 68.38 116 TYR A O 1
ATOM 913 N N . SER A 1 117 ? 6.416 -5.478 -13.745 1.00 75.75 117 SER A N 1
ATOM 914 C CA . SER A 1 117 ? 7.037 -6.664 -13.131 1.00 75.75 117 SER A CA 1
ATOM 915 C C . SER A 1 117 ? 6.081 -7.438 -12.200 1.00 75.75 117 SER A C 1
ATOM 917 O O . SER A 1 117 ? 5.003 -7.841 -12.620 1.00 75.75 117 SER A O 1
ATOM 919 N N . ASN A 1 118 ? 6.469 -7.682 -10.946 1.00 82.62 118 ASN A N 1
ATOM 920 C CA . ASN A 1 118 ? 5.680 -8.330 -9.901 1.00 82.62 118 ASN A CA 1
ATOM 921 C C . ASN A 1 118 ? 5.172 -7.336 -8.840 1.00 82.62 118 ASN A C 1
ATOM 923 O O . ASN A 1 118 ? 4.749 -7.748 -7.759 1.00 82.62 118 ASN A O 1
ATOM 927 N N . PHE A 1 119 ? 5.227 -6.032 -9.117 1.00 89.38 119 PHE A N 1
ATOM 928 C CA . PHE A 1 119 ? 4.786 -4.988 -8.197 1.00 89.38 119 PHE A CA 1
ATOM 929 C C . PHE A 1 119 ? 3.278 -4.783 -8.302 1.00 89.38 119 PHE A C 1
ATOM 931 O O . PHE A 1 119 ? 2.808 -3.796 -8.853 1.00 89.38 119 PHE A O 1
ATOM 938 N N . ILE A 1 120 ? 2.518 -5.740 -7.779 1.00 89.56 120 ILE A N 1
ATOM 939 C CA . ILE A 1 120 ? 1.084 -5.601 -7.537 1.00 89.56 120 ILE A CA 1
ATOM 940 C C . ILE A 1 120 ? 0.709 -6.392 -6.288 1.00 89.56 120 ILE A C 1
ATOM 942 O O . ILE A 1 120 ? 1.125 -7.542 -6.111 1.00 89.56 120 ILE A O 1
ATOM 946 N N . CYS A 1 121 ? -0.041 -5.765 -5.393 1.00 92.31 121 CYS A N 1
ATOM 947 C CA . CYS A 1 121 ? -0.572 -6.429 -4.216 1.00 92.31 121 CYS A CA 1
ATOM 948 C C . CYS A 1 121 ? -1.837 -5.732 -3.742 1.00 92.31 121 CYS A C 1
ATOM 950 O O . CYS A 1 121 ? -1.828 -4.516 -3.577 1.00 92.31 121 CYS A O 1
ATOM 952 N N . LYS A 1 122 ? -2.904 -6.506 -3.534 1.00 92.94 122 LYS A N 1
ATOM 953 C CA . LYS A 1 122 ? -4.152 -6.089 -2.893 1.00 92.94 122 LYS A CA 1
ATOM 954 C C . LYS A 1 122 ? -4.381 -6.973 -1.672 1.00 92.94 122 LYS A C 1
ATOM 956 O O . LYS A 1 122 ? -4.331 -8.189 -1.810 1.00 92.94 122 LYS A O 1
ATOM 961 N N . VAL A 1 123 ? -4.658 -6.375 -0.520 1.00 93.06 123 VAL A N 1
ATOM 962 C CA . VAL A 1 123 ? -4.945 -7.057 0.752 1.00 93.06 123 VAL A CA 1
ATOM 963 C C . VAL A 1 123 ? -6.139 -6.412 1.448 1.00 93.06 123 VAL A C 1
ATOM 965 O O . VAL A 1 123 ? -6.459 -5.252 1.180 1.00 93.06 123 VAL A O 1
ATOM 968 N N . GLU A 1 124 ? -6.747 -7.127 2.389 1.00 92.88 124 GLU A N 1
ATOM 969 C CA . GLU A 1 124 ? -7.639 -6.545 3.392 1.00 92.88 124 GLU A CA 1
ATOM 970 C C . GLU A 1 124 ? -7.002 -6.571 4.781 1.00 92.88 124 GLU A C 1
ATOM 972 O O . GLU A 1 124 ? -6.223 -7.465 5.141 1.00 92.88 124 GLU A O 1
ATOM 977 N N . ARG A 1 125 ? -7.241 -5.485 5.518 1.00 92.31 125 ARG A N 1
ATOM 978 C CA . ARG A 1 125 ? -6.805 -5.278 6.898 1.00 92.31 125 ARG A CA 1
ATOM 979 C C . ARG A 1 125 ? -7.876 -4.492 7.639 1.00 92.31 125 ARG A C 1
ATOM 981 O O . ARG A 1 125 ? -8.121 -3.333 7.318 1.00 92.31 125 ARG A O 1
ATOM 988 N N . GLU A 1 126 ? -8.489 -5.111 8.644 1.00 91.44 126 GLU A N 1
ATOM 989 C CA . GLU A 1 126 ? -9.480 -4.474 9.530 1.00 91.44 126 GLU A CA 1
ATOM 990 C C . GLU A 1 126 ? -10.642 -3.809 8.767 1.00 91.44 126 GLU A C 1
ATOM 992 O O . GLU A 1 126 ? -11.051 -2.680 9.055 1.00 91.44 126 GLU A O 1
ATOM 997 N N . GLY A 1 127 ? -11.158 -4.493 7.746 1.00 90.06 127 GLY A N 1
ATOM 998 C CA . GLY A 1 127 ? -12.211 -3.992 6.872 1.00 90.06 127 GLY A CA 1
ATOM 999 C C . GLY A 1 127 ? -11.756 -2.852 5.962 1.00 90.06 127 GLY A C 1
ATOM 1000 O O . GLY A 1 127 ? -12.583 -2.041 5.548 1.00 90.06 127 GLY A O 1
ATOM 1001 N N . ARG A 1 128 ? -10.452 -2.705 5.702 1.00 93.38 128 ARG A N 1
ATOM 1002 C CA . ARG A 1 128 ? -9.902 -1.772 4.708 1.00 93.38 128 ARG A CA 1
ATOM 1003 C C . ARG A 1 128 ? -9.231 -2.541 3.596 1.00 93.38 128 ARG A C 1
ATOM 1005 O O . ARG A 1 128 ? -8.401 -3.407 3.850 1.00 93.38 128 ARG A O 1
ATOM 1012 N N . TYR A 1 129 ? -9.560 -2.163 2.372 1.00 94.62 129 TYR A N 1
ATOM 1013 C CA . TYR A 1 129 ? -9.072 -2.801 1.161 1.00 94.62 129 TYR A CA 1
ATOM 1014 C C . TYR A 1 129 ? -7.946 -1.944 0.607 1.00 94.62 129 TYR A C 1
ATOM 1016 O O . TYR A 1 129 ? -8.147 -0.772 0.292 1.00 94.62 129 TYR A O 1
ATOM 1024 N N . ILE A 1 130 ? -6.743 -2.495 0.541 1.00 96.69 130 ILE A N 1
ATOM 1025 C CA . ILE A 1 130 ? -5.521 -1.733 0.298 1.00 96.69 130 ILE A CA 1
ATOM 1026 C C . ILE A 1 130 ? -4.790 -2.371 -0.868 1.00 96.69 130 ILE A C 1
ATOM 1028 O O . ILE A 1 130 ? -4.500 -3.564 -0.837 1.00 96.69 130 ILE A O 1
ATOM 1032 N N . MET A 1 131 ? -4.475 -1.578 -1.882 1.00 95.06 131 MET A N 1
ATOM 1033 C CA . MET A 1 131 ? -3.752 -2.019 -3.061 1.00 95.06 131 MET A CA 1
ATOM 1034 C C . MET A 1 131 ? -2.592 -1.082 -3.345 1.00 95.06 131 MET A C 1
ATOM 1036 O O . MET A 1 131 ? -2.732 0.131 -3.218 1.00 95.06 131 MET A O 1
ATOM 1040 N N . ALA A 1 132 ? -1.476 -1.648 -3.784 1.00 95.69 132 ALA A N 1
ATOM 1041 C CA . ALA A 1 132 ? -0.379 -0.914 -4.392 1.00 95.69 132 ALA A CA 1
ATOM 1042 C C . ALA A 1 132 ? 0.085 -1.632 -5.660 1.00 95.69 132 ALA A C 1
ATOM 1044 O O . ALA A 1 132 ? 0.141 -2.866 -5.701 1.00 95.69 132 ALA A O 1
ATOM 1045 N N . TYR A 1 133 ? 0.439 -0.862 -6.684 1.00 93.56 133 TYR A N 1
ATOM 1046 C CA . TYR A 1 133 ? 1.076 -1.378 -7.889 1.00 93.56 133 TYR A CA 1
ATOM 1047 C C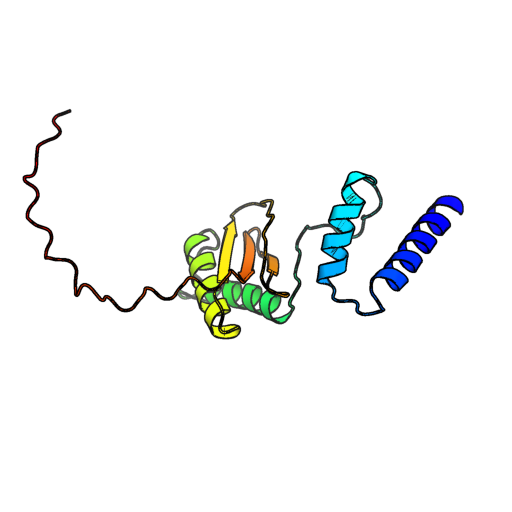 . TYR A 1 133 ? 2.160 -0.435 -8.411 1.00 93.56 133 TYR A C 1
ATOM 1049 O O . TYR A 1 133 ? 2.077 0.780 -8.249 1.00 93.56 133 TYR A O 1
ATOM 1057 N N . GLY A 1 134 ? 3.188 -1.008 -9.037 1.00 92.19 134 GLY A N 1
ATOM 1058 C CA . GLY A 1 134 ? 4.246 -0.249 -9.694 1.00 92.19 134 GLY A CA 1
ATOM 1059 C C . GLY A 1 134 ? 3.714 0.378 -10.977 1.00 92.19 134 GLY A C 1
ATOM 1060 O O . GLY A 1 134 ? 3.322 -0.351 -11.898 1.00 92.19 134 GLY A O 1
ATOM 1061 N N . SER A 1 135 ? 3.697 1.708 -11.029 1.00 85.25 135 SER A N 1
ATOM 1062 C CA . SER A 1 135 ? 3.310 2.474 -12.212 1.00 85.25 135 SER A CA 1
ATOM 1063 C C . SER A 1 135 ? 4.527 2.706 -13.119 1.00 85.25 135 SER A C 1
ATOM 1065 O O . SER A 1 135 ? 5.673 2.671 -12.652 1.00 85.25 135 SER A O 1
ATOM 1067 N N . PRO A 1 136 ? 4.329 2.904 -14.436 1.00 79.81 136 PRO A N 1
ATOM 1068 C CA . PRO A 1 136 ? 5.405 3.358 -15.309 1.00 79.81 136 PRO A CA 1
ATOM 1069 C C . PRO A 1 136 ? 6.041 4.628 -14.739 1.00 79.81 136 PRO A C 1
ATOM 1071 O O . PRO A 1 136 ? 5.332 5.484 -14.205 1.00 79.81 136 PRO A O 1
ATOM 1074 N N . LYS A 1 137 ? 7.367 4.769 -14.865 1.00 69.25 137 LYS A N 1
ATOM 1075 C CA . LYS A 1 137 ? 8.039 6.010 -14.470 1.00 69.25 137 LYS A CA 1
ATOM 1076 C C . LYS A 1 137 ? 7.370 7.169 -15.200 1.00 69.25 137 LYS A C 1
ATOM 1078 O O . LYS A 1 137 ? 7.343 7.184 -16.432 1.00 69.25 137 LYS A O 1
ATOM 1083 N N . ARG A 1 138 ? 6.833 8.126 -14.440 1.00 64.00 138 ARG A N 1
ATOM 1084 C CA . ARG A 1 138 ? 6.457 9.417 -15.015 1.00 64.00 138 ARG A CA 1
ATOM 1085 C C . ARG A 1 138 ? 7.719 9.998 -15.661 1.00 64.00 138 ARG A C 1
ATOM 1087 O O . ARG A 1 138 ? 8.782 9.873 -15.045 1.00 64.00 138 ARG A O 1
ATOM 1094 N N . PRO A 1 139 ? 7.637 10.571 -16.874 1.00 60.56 139 PRO A N 1
ATOM 1095 C CA . PRO A 1 139 ? 8.735 11.370 -17.392 1.00 60.56 139 PRO A CA 1
ATOM 1096 C C . PRO A 1 139 ? 9.139 12.345 -16.291 1.00 60.56 139 PRO A C 1
ATOM 1098 O O . PRO A 1 139 ? 8.261 12.964 -15.679 1.00 60.56 139 PRO A O 1
ATOM 1101 N N . GLU A 1 140 ? 10.434 12.420 -15.982 1.00 62.44 140 GLU A N 1
ATOM 1102 C CA . GLU A 1 140 ? 10.909 13.546 -15.186 1.00 62.44 140 GLU A CA 1
ATOM 1103 C C . GLU A 1 140 ? 10.402 14.806 -15.895 1.00 62.44 140 GLU A C 1
ATOM 1105 O O . GLU A 1 140 ? 10.442 14.836 -17.133 1.00 62.44 140 GLU A O 1
ATOM 1110 N N . PRO A 1 141 ? 9.839 15.792 -15.170 1.00 60.00 141 PRO A N 1
ATOM 1111 C CA . PRO A 1 141 ? 9.559 17.068 -15.801 1.00 60.00 141 PRO A CA 1
ATOM 1112 C C . PRO A 1 141 ? 10.861 17.485 -16.473 1.00 60.00 141 PRO A C 1
ATOM 1114 O O . PRO A 1 141 ? 11.912 17.479 -15.823 1.00 60.00 141 PRO A O 1
ATOM 1117 N N . GLU A 1 142 ? 10.811 17.722 -17.786 1.00 61.53 142 GLU A N 1
ATOM 1118 C CA . GLU A 1 142 ? 11.981 18.229 -18.487 1.00 61.53 142 GLU A CA 1
ATOM 1119 C C . GLU A 1 142 ? 12.494 19.429 -17.683 1.00 61.53 142 GLU A C 1
ATOM 1121 O O . GLU A 1 142 ? 11.666 20.194 -17.173 1.00 61.53 142 GLU A O 1
ATOM 1126 N N . PRO A 1 143 ? 13.818 19.561 -17.474 1.00 62.72 143 PRO A N 1
ATOM 1127 C CA . PR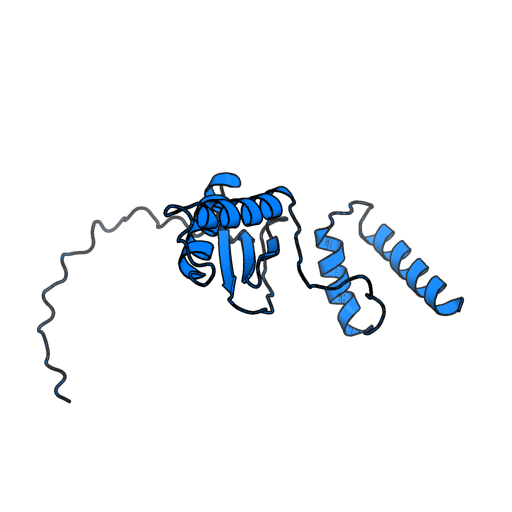O A 1 143 ? 14.348 20.705 -16.748 1.00 62.72 143 PRO A CA 1
ATOM 1128 C C . PRO A 1 143 ? 13.727 21.955 -17.358 1.00 62.72 143 PRO A C 1
ATOM 1130 O O . PRO A 1 143 ? 13.779 22.086 -18.577 1.00 62.72 143 PRO A O 1
ATOM 1133 N N . ASP A 1 144 ? 13.098 22.796 -16.531 1.00 59.50 144 ASP A N 1
ATOM 1134 C CA . ASP A 1 144 ? 12.385 24.010 -16.942 1.00 59.50 144 ASP A CA 1
ATOM 1135 C C . ASP A 1 144 ? 13.284 24.833 -17.886 1.00 59.50 144 ASP A C 1
ATOM 1137 O O . ASP A 1 144 ? 14.124 25.627 -17.459 1.00 59.50 144 ASP A O 1
ATOM 1141 N N . VAL A 1 145 ? 13.167 24.595 -19.199 1.00 60.66 145 VAL A N 1
ATOM 1142 C CA . VAL A 1 145 ? 13.905 25.338 -20.235 1.00 60.66 145 VAL A CA 1
ATOM 1143 C C . VAL A 1 145 ? 13.376 26.771 -20.277 1.00 60.66 145 VAL A C 1
ATOM 1145 O O . VAL A 1 145 ? 14.095 27.724 -20.576 1.00 60.66 145 VAL A O 1
ATOM 1148 N N . TYR A 1 146 ? 12.106 26.916 -19.917 1.00 64.12 146 TYR A N 1
ATOM 1149 C CA . TYR A 1 146 ? 11.440 28.159 -19.599 1.00 64.12 146 TYR A CA 1
ATOM 1150 C C . TYR A 1 146 ? 11.504 28.260 -18.080 1.00 64.12 146 TYR A C 1
ATOM 1152 O O . TYR A 1 146 ? 10.955 27.390 -17.423 1.00 64.12 146 TYR A O 1
ATOM 1160 N N . GLY A 1 147 ? 12.231 29.237 -17.529 1.00 60.66 147 GLY A N 1
ATOM 1161 C CA . GLY A 1 147 ? 12.401 29.404 -16.080 1.00 60.66 147 GLY A CA 1
ATOM 1162 C C . GLY A 1 147 ? 11.078 29.523 -15.295 1.00 60.66 147 GLY A C 1
ATOM 1163 O O . GLY A 1 147 ? 10.007 29.282 -15.848 1.00 60.66 147 GLY A O 1
ATOM 1164 N N . PRO A 1 148 ? 11.117 29.919 -14.005 1.00 70.12 148 PRO A N 1
ATOM 1165 C CA . PRO A 1 148 ? 9.919 29.946 -13.167 1.00 70.12 148 PRO A CA 1
ATOM 1166 C C . PRO A 1 148 ? 8.763 30.633 -13.903 1.00 70.12 148 PRO A C 1
ATOM 1168 O O . PRO A 1 148 ? 9.004 31.656 -14.560 1.00 70.12 148 PRO A O 1
ATOM 1171 N N . PRO A 1 149 ? 7.535 30.084 -13.821 1.00 68.00 149 PRO A N 1
ATOM 1172 C CA . PRO A 1 149 ? 6.395 30.669 -14.501 1.00 68.00 149 PRO A CA 1
ATOM 1173 C C . PRO A 1 149 ? 6.340 32.156 -14.142 1.00 68.00 149 PRO A C 1
ATOM 1175 O O . PRO A 1 149 ? 6.596 32.503 -12.979 1.00 68.00 149 PRO A O 1
ATOM 1178 N N . PRO A 1 150 ? 6.062 33.044 -15.115 1.00 67.50 150 PRO A N 1
ATOM 1179 C CA . PRO A 1 150 ? 5.920 34.456 -14.810 1.00 67.50 150 PRO A CA 1
ATOM 1180 C C . PRO A 1 150 ? 4.939 34.601 -13.636 1.00 67.50 150 PRO A C 1
ATOM 1182 O O . PRO A 1 150 ? 3.986 33.813 -13.549 1.00 67.50 150 PRO A O 1
ATOM 1185 N N . PRO A 1 151 ? 5.169 35.556 -12.709 1.00 72.69 151 PRO A N 1
ATOM 1186 C CA . PRO A 1 151 ? 4.224 35.828 -11.633 1.00 72.69 151 PRO A CA 1
ATOM 1187 C C . PRO A 1 151 ? 2.824 35.906 -12.233 1.00 72.69 151 PRO A C 1
ATOM 1189 O O . PRO A 1 151 ? 2.712 36.465 -13.328 1.00 72.69 151 PRO A O 1
ATOM 1192 N N . PRO A 1 152 ? 1.786 35.344 -11.585 1.00 69.88 152 PRO A N 1
ATOM 1193 C CA . PRO A 1 152 ? 0.440 35.401 -12.128 1.00 69.88 152 PRO A CA 1
ATOM 1194 C C . PRO A 1 152 ? 0.132 36.860 -12.448 1.00 69.88 152 PRO A C 1
ATOM 1196 O O . PRO A 1 152 ? 0.022 37.692 -11.545 1.00 69.88 152 PRO A O 1
ATOM 1199 N N . GLU A 1 153 ? 0.081 37.173 -13.744 1.00 66.56 153 GLU A N 1
ATOM 1200 C CA . GLU A 1 153 ? -0.355 38.471 -14.220 1.00 66.56 153 GLU A CA 1
ATOM 1201 C C . GLU A 1 153 ? -1.735 38.652 -13.611 1.00 66.56 153 GLU A C 1
ATOM 1203 O O . GLU A 1 153 ? -2.554 37.731 -13.669 1.00 66.56 153 GLU A O 1
ATOM 1208 N N . SER A 1 154 ? -1.939 39.755 -12.889 1.00 57.84 154 SER A N 1
ATOM 1209 C CA . SER A 1 154 ? -3.153 39.982 -12.118 1.00 57.84 154 SER A CA 1
ATOM 1210 C C . SER A 1 154 ? -4.345 39.905 -13.063 1.00 57.84 154 SER A C 1
ATOM 1212 O O . SER A 1 154 ? -4.679 40.892 -13.721 1.00 57.84 154 SER A O 1
ATOM 1214 N N . LEU A 1 155 ? -4.965 38.730 -13.165 1.00 56.12 155 LEU A N 1
ATOM 1215 C CA . LEU A 1 155 ? -6.187 38.577 -13.924 1.00 56.12 155 LEU A CA 1
ATOM 1216 C C . LEU A 1 155 ? -7.183 39.527 -13.259 1.00 56.12 155 LEU A C 1
ATOM 1218 O O . LEU A 1 155 ? -7.374 39.428 -12.039 1.00 56.12 155 LEU A O 1
ATOM 1222 N N . PRO A 1 156 ? -7.769 40.487 -13.995 1.00 49.44 156 PRO A N 1
ATOM 1223 C CA . PRO A 1 156 ? -8.801 41.320 -13.416 1.00 49.44 156 PRO A CA 1
ATOM 1224 C C . PRO A 1 156 ? -9.875 40.377 -12.873 1.00 49.44 156 PRO A C 1
ATOM 1226 O O . PRO A 1 156 ? -10.331 39.461 -13.561 1.00 49.44 156 PRO A O 1
ATOM 1229 N N . TYR A 1 157 ? -10.197 40.540 -11.589 1.00 49.66 157 TYR A N 1
ATOM 1230 C CA . TYR A 1 157 ? -11.276 39.816 -10.930 1.00 49.66 157 TYR A CA 1
ATOM 1231 C C . TYR A 1 157 ? -12.586 40.254 -11.587 1.00 49.66 157 TYR A C 1
ATOM 1233 O O . TYR A 1 157 ? -13.257 41.189 -11.151 1.00 49.66 157 TYR A O 1
ATOM 1241 N N . ASN A 1 158 ? -12.935 39.589 -12.681 1.00 54.00 158 ASN A N 1
ATOM 1242 C CA . ASN A 1 158 ? -14.222 39.743 -13.320 1.00 54.00 158 ASN A CA 1
ATOM 1243 C C . ASN A 1 158 ? -15.209 38.954 -12.467 1.00 54.00 158 ASN A C 1
ATOM 1245 O O . ASN A 1 158 ? -15.177 37.727 -12.390 1.00 54.00 158 ASN A O 1
ATOM 1249 N N . THR A 1 159 ? -16.045 39.711 -11.779 1.00 53.47 159 THR A N 1
ATOM 1250 C CA . THR A 1 159 ? -17.163 39.280 -10.957 1.00 53.47 159 THR A CA 1
ATOM 1251 C C . THR A 1 159 ? -18.112 38.377 -11.745 1.00 53.47 159 THR A C 1
ATOM 1253 O O . THR A 1 159 ? -18.932 38.850 -12.528 1.00 53.47 159 THR A O 1
ATOM 1256 N N . TRP A 1 160 ? -18.080 37.069 -11.490 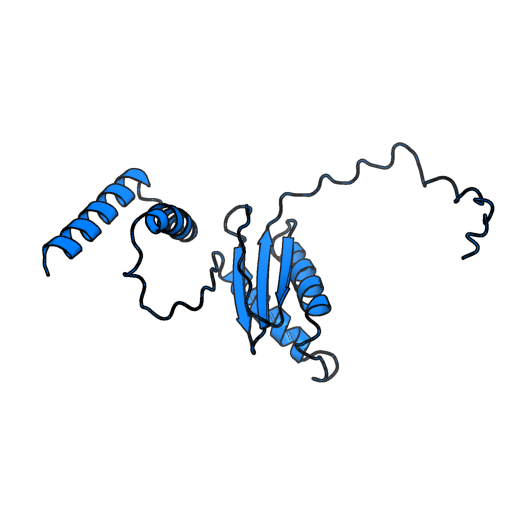1.00 50.50 160 TRP A N 1
ATOM 1257 C CA . TRP A 1 160 ? -19.243 36.234 -11.782 1.00 50.50 160 TRP A CA 1
ATOM 1258 C C . TRP A 1 160 ? -20.302 36.539 -10.723 1.00 50.50 160 TRP A C 1
ATOM 1260 O O . TRP A 1 160 ? -20.299 35.976 -9.630 1.00 50.50 160 TRP A O 1
ATOM 1270 N N . LYS A 1 161 ? -21.162 37.515 -11.032 1.00 44.12 161 LYS A N 1
ATOM 1271 C CA . LYS A 1 161 ? -22.440 37.695 -10.345 1.00 44.12 161 LYS A CA 1
ATOM 1272 C C . LYS A 1 161 ? -23.328 36.498 -10.697 1.00 44.12 161 LYS A C 1
ATOM 1274 O O . LYS A 1 161 ? -23.636 36.313 -11.873 1.00 44.12 161 LYS A O 1
ATOM 1279 N N . TYR A 1 162 ? -23.709 35.723 -9.687 1.00 49.09 162 TYR A N 1
ATOM 1280 C CA . TYR A 1 162 ? -24.941 34.935 -9.707 1.00 49.09 162 TYR A CA 1
ATOM 1281 C C . TYR A 1 162 ? -26.068 35.790 -9.131 1.00 49.09 162 TYR A C 1
ATOM 1283 O O . TYR A 1 162 ? -25.781 36.543 -8.168 1.00 49.09 162 TYR A O 1
#